Protein AF-A0A0L7KU89-F1 (afdb_monomer_lite)

Foldseek 3Di:
DPPDDDLWDAAPVPRDTDRHPVRNVVCCCPVVPPQPFDADPVPRDTDRDDVRNVVCCVPVPVDDPDD

pLDDT: mean 79.09, std 13.14, range [43.41, 91.0]

Secondary structure (DSSP, 8-state):
-------EEEPTTT--EEEHHHHHHHHHHHHS----EEEPTTT--EEEHHHHHHHHHHHHS------

InterPro domains:
  IPR013087 Zinc finger C2H2-type [PF13912] (11-33)
  IPR013087 Zinc finger C2H2-type [PF13912] (40-62)
  IPR013087 Zinc finger C2H2-type [PS00028] (11-32)
  IPR013087 Zinc finger C2H2-type [PS00028] (40-61)
  IPR013087 Zinc finger C2H2-type [PS50157] (9-37)
  IPR013087 Zinc finger C2H2-type [PS50157] (38-61)
  IPR013087 Zinc finger C2H2-type [SM00355] (9-32)
  IPR013087 Zinc finger C2H2-type [SM00355] (38-61)
  IPR036236 Zinc finger C2H2 superfamily [SSF57667] (10-58)

Structure (mmCIF, N/CA/C/O backbone):
data_AF-A0A0L7KU89-F1
#
_entry.id   AF-A0A0L7KU89-F1
#
loop_
_atom_site.group_PDB
_atom_site.id
_atom_site.type_symbol
_atom_site.label_atom_id
_atom_site.label_alt_id
_atom_site.label_comp_id
_atom_site.label_asym_id
_atom_site.label_entity_id
_atom_site.label_seq_id
_atom_site.pdbx_PDB_ins_code
_atom_site.Cartn_x
_atom_site.Cartn_y
_atom_site.Cartn_z
_atom_site.occupancy
_atom_site.B_iso_or_equiv
_atom_site.auth_seq_id
_atom_site.auth_comp_id
_atom_site.auth_asym_id
_atom_site.auth_atom_id
_atom_site.pdbx_PDB_model_num
ATOM 1 N N . MET A 1 1 ? 27.612 -19.517 -30.552 1.00 46.78 1 MET A N 1
ATOM 2 C CA . MET A 1 1 ? 26.853 -19.734 -29.299 1.00 46.78 1 MET A CA 1
ATOM 3 C C . MET A 1 1 ? 26.268 -18.395 -28.881 1.00 46.78 1 MET A C 1
ATOM 5 O O . MET A 1 1 ? 27.023 -17.436 -28.794 1.00 46.78 1 MET A O 1
ATOM 9 N N . ARG A 1 2 ? 24.941 -18.271 -28.749 1.00 49.34 2 ARG A N 1
ATOM 10 C CA . ARG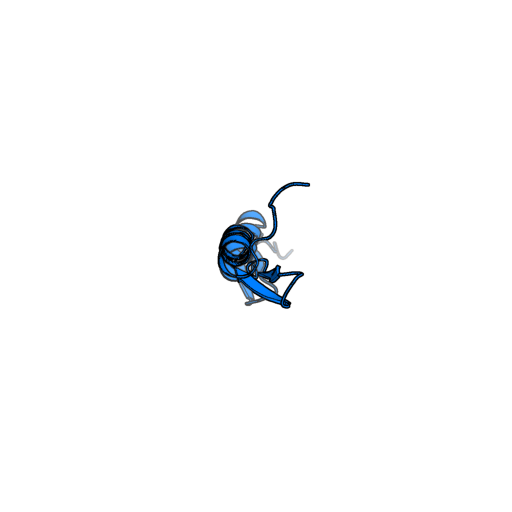 A 1 2 ? 24.322 -16.998 -28.346 1.00 49.34 2 ARG A CA 1
ATOM 11 C C . ARG A 1 2 ? 24.669 -16.740 -26.879 1.00 49.34 2 ARG A C 1
ATOM 13 O O . ARG A 1 2 ? 24.182 -17.451 -26.009 1.00 49.34 2 ARG A O 1
ATOM 20 N N . LEU A 1 3 ? 25.533 -15.756 -26.630 1.00 58.47 3 LEU A N 1
ATOM 21 C CA . LEU A 1 3 ? 25.822 -15.238 -25.294 1.00 58.47 3 LEU A CA 1
ATOM 22 C C . LEU A 1 3 ? 24.574 -14.507 -24.807 1.00 58.47 3 LEU A C 1
ATOM 24 O O . LEU A 1 3 ? 24.347 -13.338 -25.110 1.00 58.47 3 LEU A O 1
ATOM 28 N N . GLN A 1 4 ? 23.711 -15.242 -24.124 1.00 49.78 4 GLN A N 1
ATOM 29 C CA . GLN A 1 4 ? 22.490 -14.712 -23.556 1.00 49.78 4 GLN A CA 1
ATOM 30 C C . GLN A 1 4 ? 22.818 -14.139 -22.184 1.00 49.78 4 GLN A C 1
ATOM 32 O O . GLN A 1 4 ? 22.719 -14.824 -21.177 1.00 49.78 4 GLN A O 1
ATOM 37 N N . HIS A 1 5 ? 23.239 -12.879 -22.145 1.00 54.50 5 HIS A N 1
ATOM 38 C CA . HIS 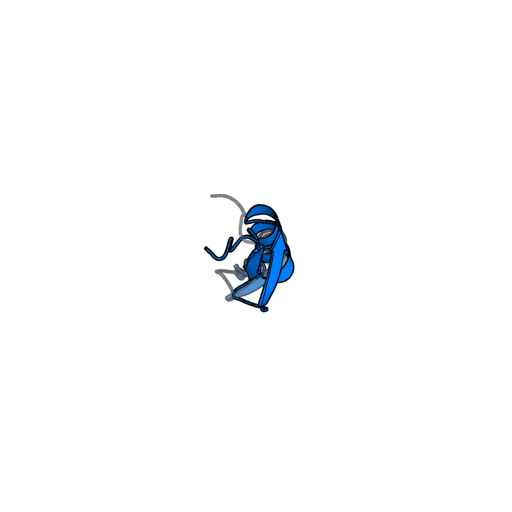A 1 5 ? 23.241 -12.118 -20.904 1.00 54.50 5 HIS A CA 1
ATOM 39 C C . HIS A 1 5 ? 22.603 -10.768 -21.201 1.00 54.50 5 HIS A C 1
ATOM 41 O O . HIS A 1 5 ? 23.134 -9.954 -21.952 1.00 54.50 5 HIS A O 1
ATOM 47 N N . PRO A 1 6 ? 21.430 -10.551 -20.611 1.00 58.09 6 PRO A N 1
ATOM 48 C CA . PRO A 1 6 ? 21.458 -9.639 -19.494 1.00 58.09 6 PRO A CA 1
ATOM 49 C C . PRO A 1 6 ? 20.878 -10.312 -18.256 1.00 58.09 6 PRO A C 1
ATOM 51 O O . PRO A 1 6 ? 19.835 -10.960 -18.297 1.00 58.09 6 PRO A O 1
ATOM 54 N N . THR A 1 7 ? 21.549 -10.105 -17.127 1.00 63.59 7 THR A N 1
ATOM 55 C CA . THR A 1 7 ? 21.104 -10.403 -15.758 1.00 63.59 7 THR A CA 1
ATOM 56 C C . THR A 1 7 ? 19.898 -9.528 -15.375 1.00 63.59 7 THR A C 1
ATOM 58 O O . THR A 1 7 ? 19.821 -8.990 -14.273 1.00 63.59 7 THR A O 1
ATOM 61 N N . THR A 1 8 ? 18.983 -9.281 -16.314 1.00 70.19 8 THR A N 1
ATOM 62 C CA . THR A 1 8 ? 17.794 -8.469 -16.115 1.00 70.19 8 THR A CA 1
ATOM 63 C C . THR A 1 8 ? 16.737 -9.318 -15.443 1.00 70.19 8 THR A C 1
ATOM 65 O O . THR A 1 8 ? 16.198 -10.237 -16.057 1.00 70.19 8 THR A O 1
ATOM 68 N N . ALA A 1 9 ? 16.451 -9.006 -14.185 1.00 82.06 9 ALA A N 1
ATOM 69 C CA . ALA A 1 9 ? 15.372 -9.630 -13.443 1.00 82.06 9 ALA A CA 1
ATOM 70 C C . ALA A 1 9 ? 14.091 -8.823 -13.709 1.00 82.06 9 ALA A C 1
ATOM 72 O O . ALA A 1 9 ? 14.076 -7.602 -13.523 1.00 82.06 9 ALA A O 1
ATOM 73 N N . ALA A 1 10 ? 13.048 -9.489 -14.205 1.00 87.38 10 ALA A N 1
ATOM 74 C CA . ALA A 1 10 ? 11.761 -8.868 -14.501 1.00 87.38 10 ALA A CA 1
ATOM 75 C C . ALA A 1 10 ? 10.811 -8.978 -13.301 1.00 87.38 10 ALA A C 1
ATOM 77 O O . ALA A 1 10 ? 10.860 -9.948 -12.542 1.00 87.38 10 ALA A O 1
ATOM 78 N N . CYS A 1 11 ? 9.953 -7.981 -13.114 1.00 88.81 11 CYS A N 1
ATOM 79 C CA . CYS A 1 11 ? 8.901 -8.034 -12.116 1.00 88.81 11 CYS A CA 1
ATOM 80 C C . CYS A 1 11 ? 7.699 -8.807 -12.641 1.00 88.81 11 CYS A C 1
ATOM 82 O O . CYS A 1 11 ? 7.069 -8.392 -13.603 1.00 88.81 11 CYS A O 1
ATOM 84 N N . ASP A 1 12 ? 7.331 -9.888 -11.962 1.00 87.00 12 ASP A N 1
ATOM 85 C CA . ASP A 1 12 ? 6.173 -10.710 -12.335 1.00 87.00 12 ASP A CA 1
ATOM 86 C C . ASP A 1 12 ? 4.830 -9.973 -12.172 1.00 87.00 12 ASP A C 1
ATOM 88 O O . ASP A 1 12 ? 3.826 -10.390 -12.734 1.00 87.00 12 ASP A O 1
ATOM 92 N N . ALA A 1 13 ? 4.803 -8.877 -11.402 1.00 85.12 13 ALA A N 1
ATOM 93 C CA . ALA A 1 13 ? 3.587 -8.115 -11.119 1.00 85.12 13 ALA A CA 1
ATOM 94 C C . ALA A 1 13 ? 3.294 -7.002 -12.144 1.00 85.12 13 ALA A C 1
ATOM 96 O O . ALA A 1 13 ? 2.131 -6.673 -12.354 1.00 85.12 13 ALA A O 1
ATOM 97 N N . CYS A 1 14 ? 4.317 -6.409 -12.771 1.00 90.56 14 CYS A N 1
ATOM 98 C CA . CYS A 1 14 ? 4.153 -5.293 -13.720 1.00 90.56 14 CYS A CA 1
ATOM 99 C C . CYS A 1 14 ? 4.999 -5.402 -14.998 1.00 90.56 14 CYS A C 1
ATOM 101 O O . CYS A 1 14 ? 4.836 -4.592 -15.904 1.00 90.56 14 CYS A O 1
ATOM 103 N N . GLY A 1 15 ? 5.907 -6.373 -15.088 1.00 86.12 15 GLY A N 1
ATOM 104 C CA . GLY A 1 15 ? 6.788 -6.573 -16.240 1.00 86.12 15 GLY A CA 1
ATOM 105 C C . GLY A 1 15 ? 8.045 -5.696 -16.272 1.00 86.12 15 GLY A C 1
ATOM 106 O O . GLY A 1 15 ? 8.862 -5.868 -17.178 1.00 86.12 15 GLY A O 1
ATOM 107 N N . ASP A 1 16 ? 8.248 -4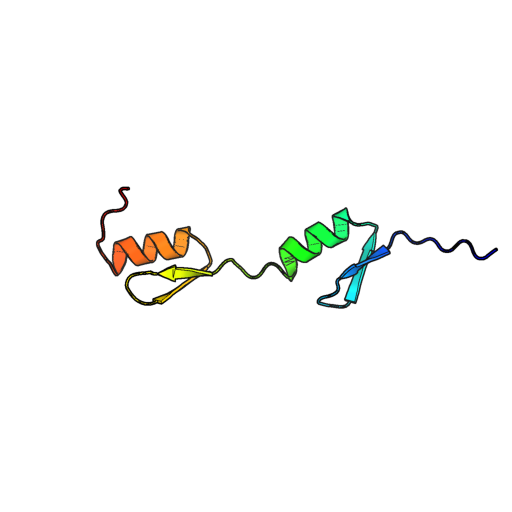.799 -15.299 1.00 88.19 16 ASP A N 1
ATOM 108 C CA . ASP A 1 16 ? 9.422 -3.918 -15.267 1.00 88.19 16 ASP A CA 1
ATOM 109 C C . ASP A 1 16 ? 10.734 -4.705 -15.167 1.00 88.19 16 ASP A C 1
ATOM 111 O O . ASP A 1 16 ? 10.848 -5.681 -14.420 1.00 88.19 16 ASP A O 1
ATOM 115 N N . ARG A 1 17 ? 11.754 -4.260 -15.907 1.00 89.38 17 ARG A N 1
ATOM 116 C CA . ARG A 1 17 ? 13.066 -4.915 -15.984 1.00 89.38 17 ARG A CA 1
ATOM 117 C C . ARG A 1 17 ? 14.117 -4.143 -15.201 1.00 89.38 17 ARG A C 1
ATOM 119 O O . ARG A 1 17 ? 14.323 -2.956 -15.430 1.00 89.38 17 ARG A O 1
ATOM 126 N N . PHE A 1 18 ? 14.843 -4.849 -14.339 1.00 88.12 18 PHE A N 1
ATOM 127 C CA . PHE A 1 18 ? 15.885 -4.273 -13.490 1.00 88.12 18 PHE A CA 1
ATOM 128 C C . PHE A 1 18 ? 17.225 -4.949 -13.723 1.00 88.12 18 PHE A C 1
ATOM 130 O O . PHE A 1 18 ? 17.284 -6.148 -13.992 1.00 88.12 18 PHE A O 1
ATOM 137 N N . LEU A 1 19 ? 18.311 -4.190 -13.566 1.00 86.00 19 LEU A N 1
ATOM 138 C CA . LEU A 1 19 ? 19.669 -4.720 -13.613 1.00 86.00 19 LEU A CA 1
ATOM 139 C C . LEU A 1 19 ? 19.944 -5.520 -12.325 1.00 86.00 19 LEU A C 1
ATOM 141 O O . LEU A 1 19 ? 20.346 -4.972 -11.299 1.00 86.00 19 LEU A O 1
ATOM 145 N N . GLY A 1 20 ? 19.673 -6.822 -12.371 1.00 86.62 20 GLY A N 1
ATOM 146 C CA . GLY A 1 20 ? 19.896 -7.759 -11.274 1.00 86.62 20 GLY A CA 1
ATOM 147 C C . GLY A 1 20 ? 18.765 -7.869 -10.243 1.00 86.62 20 GLY A C 1
ATOM 148 O O . GLY A 1 20 ? 17.831 -7.066 -10.170 1.00 86.62 20 GLY A O 1
ATOM 149 N N . GLN A 1 21 ? 18.893 -8.891 -9.393 1.00 86.06 21 GLN A N 1
ATOM 150 C CA . GLN A 1 21 ? 17.895 -9.255 -8.382 1.00 86.06 21 GLN A CA 1
ATOM 151 C C . GLN A 1 21 ? 17.702 -8.173 -7.308 1.00 86.06 21 GLN A C 1
ATOM 153 O O . GLN A 1 21 ? 16.598 -8.003 -6.795 1.00 86.06 21 GLN A O 1
ATOM 158 N N . ASN A 1 22 ? 18.750 -7.411 -6.977 1.00 88.50 22 ASN A N 1
ATOM 159 C CA . ASN A 1 22 ? 18.681 -6.352 -5.965 1.00 88.50 22 ASN A CA 1
ATOM 160 C C . ASN A 1 22 ? 17.762 -5.202 -6.399 1.00 88.50 22 ASN A C 1
ATOM 162 O O . ASN A 1 22 ? 16.928 -4.756 -5.607 1.00 88.50 22 ASN A O 1
ATOM 166 N N . GLY A 1 23 ? 17.871 -4.767 -7.661 1.00 90.38 23 GLY A N 1
ATOM 167 C CA . GLY A 1 23 ? 16.993 -3.746 -8.236 1.00 90.38 23 GLY A CA 1
ATOM 168 C C . GLY A 1 23 ? 15.542 -4.216 -8.258 1.00 90.38 23 GLY A C 1
ATOM 169 O O . GLY A 1 23 ? 14.655 -3.503 -7.786 1.00 90.38 23 GLY A O 1
ATOM 170 N N . LEU A 1 24 ? 15.322 -5.467 -8.674 1.00 90.56 24 LEU A N 1
ATOM 171 C CA . LEU A 1 24 ? 14.000 -6.082 -8.656 1.00 90.56 24 LEU A CA 1
ATOM 172 C C . LEU A 1 24 ? 13.415 -6.176 -7.238 1.00 90.56 24 LEU A C 1
ATOM 174 O O . LEU A 1 24 ? 12.249 -5.851 -7.028 1.00 90.56 24 LEU A O 1
ATOM 178 N N . ASN A 1 25 ? 14.203 -6.595 -6.246 1.00 87.88 25 ASN A N 1
ATOM 179 C CA . ASN A 1 25 ? 13.741 -6.730 -4.864 1.00 87.88 25 ASN A CA 1
ATOM 180 C C . ASN A 1 25 ? 13.369 -5.371 -4.255 1.00 87.88 25 ASN A C 1
ATOM 182 O O . ASN A 1 25 ? 12.353 -5.255 -3.568 1.00 87.88 25 ASN A O 1
ATOM 186 N N . MET A 1 26 ? 14.161 -4.326 -4.521 1.00 89.62 26 MET A N 1
ATOM 187 C CA . MET A 1 26 ? 13.832 -2.970 -4.079 1.00 89.62 26 MET A CA 1
ATOM 188 C C . MET A 1 26 ? 12.559 -2.455 -4.756 1.00 89.62 26 MET A C 1
ATOM 190 O O . MET A 1 26 ? 11.703 -1.885 -4.078 1.00 89.62 26 MET A O 1
ATOM 194 N N . HIS A 1 27 ? 12.410 -2.688 -6.061 1.00 91.00 27 HIS A N 1
ATOM 195 C CA . HIS A 1 27 ? 11.193 -2.355 -6.791 1.00 91.00 27 HIS A CA 1
ATOM 196 C C . HIS A 1 27 ? 9.976 -3.087 -6.210 1.00 91.00 27 HIS A C 1
ATOM 198 O O . HIS A 1 27 ? 9.022 -2.427 -5.807 1.00 91.00 27 HIS A O 1
ATOM 204 N N . LYS A 1 28 ? 10.034 -4.418 -6.045 1.00 88.50 28 LYS A N 1
ATOM 205 C CA . LYS A 1 28 ? 8.942 -5.212 -5.455 1.00 88.50 28 LYS A CA 1
ATOM 206 C C . LYS A 1 28 ? 8.555 -4.687 -4.069 1.00 88.50 28 LYS A C 1
ATOM 208 O O . LYS A 1 28 ? 7.373 -4.532 -3.786 1.00 88.50 28 LYS A O 1
ATOM 213 N N . LYS A 1 29 ? 9.530 -4.318 -3.229 1.00 85.94 29 LYS A N 1
ATOM 214 C CA . LYS A 1 29 ? 9.284 -3.740 -1.893 1.00 85.94 29 LYS A CA 1
ATOM 215 C C . LYS A 1 29 ? 8.656 -2.343 -1.900 1.00 85.94 29 LYS A C 1
ATOM 217 O O . LYS A 1 29 ? 8.064 -1.971 -0.890 1.00 85.94 29 LYS A O 1
ATOM 222 N N . LYS A 1 30 ? 8.830 -1.555 -2.962 1.00 85.12 30 LYS A N 1
ATOM 223 C CA . LYS A 1 30 ? 8.306 -0.181 -3.052 1.00 85.12 30 LYS A CA 1
ATOM 224 C C . LYS A 1 30 ? 6.999 -0.101 -3.835 1.00 85.12 30 LYS A C 1
ATOM 226 O O . LYS A 1 30 ? 6.075 0.556 -3.382 1.00 85.12 30 LYS A O 1
ATOM 231 N N . ALA A 1 31 ? 6.939 -0.758 -4.989 1.00 85.25 31 ALA A N 1
ATOM 232 C CA . ALA A 1 31 ? 5.827 -0.675 -5.931 1.00 85.25 31 ALA A CA 1
ATOM 233 C C . ALA A 1 31 ? 4.746 -1.735 -5.677 1.00 85.25 31 ALA A C 1
ATOM 235 O O . ALA A 1 31 ? 3.571 -1.484 -5.919 1.00 85.25 31 ALA A O 1
ATOM 236 N N . HIS A 1 32 ? 5.133 -2.909 -5.168 1.00 85.38 32 HIS A N 1
ATOM 237 C CA . HIS A 1 32 ? 4.233 -4.061 -5.018 1.00 85.38 32 HIS A CA 1
ATOM 238 C C . HIS A 1 32 ? 4.140 -4.586 -3.590 1.00 85.38 32 HIS A C 1
ATOM 240 O O . HIS A 1 32 ? 3.491 -5.600 -3.331 1.00 85.38 32 HIS A O 1
ATOM 246 N N . ARG A 1 33 ? 4.767 -3.903 -2.629 1.00 76.56 33 ARG A N 1
ATOM 247 C CA . ARG A 1 33 ? 4.518 -4.193 -1.226 1.00 76.56 33 ARG A CA 1
ATOM 248 C C . ARG A 1 33 ? 3.138 -3.661 -0.917 1.00 76.56 33 ARG A C 1
ATOM 250 O O . ARG A 1 33 ? 2.965 -2.468 -0.684 1.00 76.56 33 ARG A O 1
ATOM 257 N N . HIS A 1 34 ? 2.172 -4.568 -0.889 1.00 69.44 34 HIS A N 1
ATOM 258 C CA . HIS A 1 34 ? 0.905 -4.290 -0.246 1.00 69.44 34 HIS A CA 1
ATOM 259 C C . HIS A 1 34 ? 1.240 -3.836 1.175 1.00 69.44 34 HIS A C 1
ATOM 261 O O . HIS A 1 34 ? 1.917 -4.582 1.898 1.00 69.44 34 HIS A O 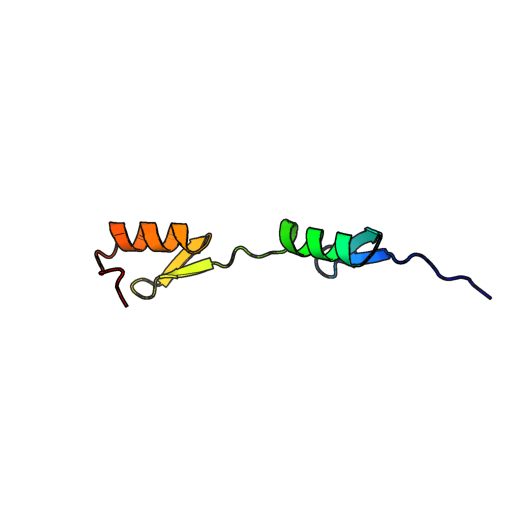1
ATOM 267 N N . PRO A 1 35 ? 0.874 -2.605 1.569 1.00 65.50 35 PRO A N 1
ATOM 268 C CA . PRO A 1 35 ? 1.037 -2.194 2.945 1.00 65.50 35 PRO A CA 1
ATOM 269 C C . PRO A 1 35 ? 0.345 -3.259 3.778 1.00 65.50 35 PRO A C 1
ATOM 271 O O . PRO A 1 35 ? -0.816 -3.577 3.525 1.00 65.50 35 PRO A O 1
ATOM 274 N N . THR A 1 36 ? 1.091 -3.883 4.689 1.00 69.94 36 THR A N 1
ATOM 275 C CA . THR A 1 36 ? 0.537 -4.895 5.579 1.00 69.94 36 THR A CA 1
ATOM 276 C C . THR A 1 36 ? -0.579 -4.205 6.341 1.00 69.94 36 THR A C 1
ATOM 278 O O . THR A 1 36 ? -0.322 -3.368 7.210 1.00 69.94 36 THR A O 1
ATOM 281 N N . THR A 1 37 ? -1.816 -4.458 5.920 1.00 75.19 37 THR A N 1
ATOM 282 C CA . THR A 1 37 ? -2.970 -3.878 6.579 1.00 75.19 37 THR A CA 1
ATOM 283 C C . THR A 1 37 ? -3.164 -4.674 7.850 1.00 75.19 37 THR A C 1
ATOM 285 O O . THR A 1 37 ? -3.322 -5.893 7.814 1.00 75.19 37 THR A O 1
ATOM 288 N N . ALA A 1 38 ? -3.059 -3.993 8.982 1.00 81.69 38 ALA A N 1
ATOM 289 C CA . ALA A 1 38 ? -3.319 -4.604 10.268 1.00 81.69 38 ALA A CA 1
ATOM 290 C C . ALA A 1 38 ? -4.812 -4.420 10.547 1.00 81.69 38 ALA A C 1
ATOM 292 O O . ALA A 1 38 ? -5.312 -3.292 10.523 1.00 81.69 38 ALA A O 1
ATOM 293 N N . ALA A 1 39 ? -5.522 -5.532 10.723 1.00 85.12 39 ALA A N 1
ATOM 294 C CA . ALA A 1 39 ? -6.925 -5.508 11.100 1.00 85.12 39 ALA A CA 1
ATOM 295 C C . ALA A 1 39 ? -7.043 -5.328 12.617 1.00 85.12 39 ALA A C 1
ATOM 297 O O . ALA A 1 39 ? -6.262 -5.900 13.381 1.00 85.12 39 ALA A O 1
ATOM 298 N N . CYS A 1 40 ? -8.013 -4.533 13.047 1.00 86.50 40 CYS A N 1
ATOM 299 C CA . CYS A 1 40 ? -8.400 -4.453 14.442 1.00 86.50 40 CYS A CA 1
ATOM 300 C C . CYS A 1 40 ? -9.193 -5.703 14.823 1.00 86.50 40 CYS A C 1
ATOM 302 O O . CYS A 1 40 ? -10.215 -5.995 14.217 1.00 86.50 40 CYS A O 1
ATOM 304 N N . ASP A 1 41 ? -8.742 -6.431 15.838 1.00 85.69 41 ASP A N 1
ATOM 305 C CA . ASP A 1 41 ? -9.432 -7.613 16.366 1.00 85.69 41 ASP A CA 1
ATOM 306 C C . ASP A 1 41 ? -10.797 -7.290 16.996 1.00 85.69 41 ASP A C 1
ATOM 308 O O . ASP A 1 41 ? -11.675 -8.146 17.011 1.00 85.69 41 ASP A O 1
ATOM 312 N N . ALA A 1 42 ? -11.001 -6.052 17.458 1.00 83.81 42 ALA A N 1
ATOM 313 C CA . ALA A 1 42 ? -12.241 -5.632 18.105 1.00 83.81 42 ALA A CA 1
ATOM 314 C C . ALA A 1 42 ? -13.366 -5.250 17.121 1.00 83.81 42 ALA A C 1
ATOM 316 O O . ALA A 1 42 ? -14.537 -5.443 17.437 1.00 83.81 42 ALA A O 1
ATOM 317 N N . CYS A 1 43 ? -13.042 -4.694 15.948 1.00 89.19 43 CYS A N 1
ATOM 318 C CA . CYS A 1 43 ? -14.041 -4.178 14.994 1.00 89.19 43 CYS A CA 1
ATOM 319 C C . CYS A 1 43 ? -13.815 -4.588 13.532 1.00 89.19 43 CYS A C 1
ATOM 321 O O . CYS A 1 43 ? -14.673 -4.347 12.688 1.00 89.19 43 CYS A O 1
ATOM 323 N N . GLY A 1 44 ? -12.677 -5.203 13.212 1.00 84.81 44 GLY A N 1
ATOM 324 C CA . GLY A 1 44 ? -12.322 -5.625 11.857 1.00 84.81 44 GLY A CA 1
ATOM 325 C C . GLY A 1 44 ? -11.751 -4.524 10.956 1.00 84.81 44 GLY A C 1
ATOM 326 O O . GLY A 1 44 ? -11.345 -4.830 9.832 1.00 84.81 44 GLY A O 1
ATOM 327 N N . ASP A 1 45 ? -11.663 -3.272 11.423 1.00 87.00 45 ASP A N 1
ATOM 328 C CA . ASP A 1 45 ? -11.148 -2.162 10.616 1.00 87.00 45 ASP A CA 1
ATOM 329 C C . ASP A 1 45 ? -9.683 -2.369 10.218 1.00 87.00 45 ASP A C 1
ATOM 331 O O . ASP A 1 45 ? -8.842 -2.790 11.017 1.00 87.00 45 ASP A O 1
ATOM 335 N N . ARG A 1 46 ? -9.362 -2.044 8.963 1.00 87.00 46 ARG A N 1
ATOM 336 C CA . ARG A 1 46 ? -8.031 -2.235 8.377 1.00 87.00 46 ARG A CA 1
ATOM 337 C C . ARG A 1 46 ? -7.251 -0.931 8.335 1.00 87.00 46 ARG A C 1
ATOM 339 O O . ARG A 1 46 ? -7.665 0.029 7.692 1.00 87.00 46 ARG A O 1
ATOM 346 N N . PHE A 1 47 ? -6.062 -0.940 8.929 1.00 85.75 47 PHE A N 1
ATOM 347 C CA . PHE A 1 47 ? -5.176 0.222 8.975 1.00 85.75 47 PHE A CA 1
ATOM 348 C C . PHE A 1 47 ? -3.863 -0.032 8.252 1.00 85.75 47 PHE A C 1
ATOM 350 O O . PHE A 1 47 ? -3.347 -1.150 8.233 1.00 85.75 47 PHE A O 1
ATOM 357 N N . LEU A 1 48 ? -3.298 1.035 7.681 1.00 82.94 48 LEU A N 1
ATOM 358 C CA . LEU A 1 48 ? -1.995 1.008 7.027 1.00 82.94 48 LEU A CA 1
ATOM 359 C C . LEU A 1 48 ? -0.886 0.861 8.085 1.00 82.94 48 LEU A C 1
ATOM 361 O O . LEU A 1 48 ? -0.389 1.840 8.644 1.00 82.94 48 LEU A O 1
ATOM 365 N N . GLY A 1 49 ? -0.513 -0.383 8.377 1.00 81.94 49 GLY A N 1
ATOM 366 C CA . GLY A 1 49 ? 0.525 -0.715 9.345 1.00 81.94 49 GLY A CA 1
ATOM 367 C C . GLY A 1 49 ? 0.126 -0.563 10.819 1.00 81.94 49 GLY A C 1
ATOM 368 O O . GLY A 1 49 ? -0.964 -0.115 11.182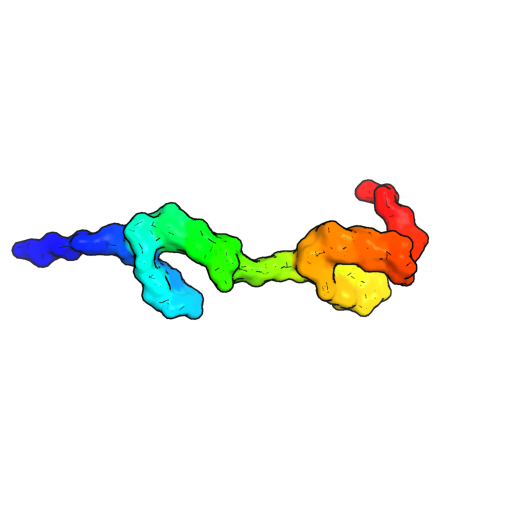 1.00 81.94 49 GLY A O 1
ATOM 369 N N . GLN A 1 50 ? 1.064 -0.945 11.689 1.00 82.88 50 GLN A N 1
ATOM 370 C CA . GLN A 1 50 ? 0.835 -1.086 13.129 1.00 82.88 50 GLN A CA 1
ATOM 371 C C . GLN A 1 50 ? 0.545 0.245 13.835 1.00 82.88 50 GLN A C 1
ATOM 373 O O . GLN A 1 50 ? -0.254 0.285 14.765 1.00 82.88 50 GLN A O 1
ATOM 378 N N . ASN A 1 51 ? 1.158 1.346 13.390 1.00 85.31 51 ASN A N 1
ATOM 379 C CA . ASN A 1 51 ? 0.976 2.659 14.015 1.00 85.31 51 ASN A CA 1
ATOM 380 C C . ASN A 1 51 ? -0.461 3.173 13.856 1.00 85.31 51 ASN A C 1
ATOM 382 O O . ASN A 1 51 ? -1.036 3.688 14.816 1.00 85.31 51 ASN A O 1
ATOM 386 N N . GLY A 1 52 ? -1.047 2.996 12.664 1.00 87.56 52 GLY A N 1
ATOM 387 C CA . GLY A 1 52 ? -2.440 3.353 12.396 1.00 87.56 52 GLY A CA 1
ATOM 388 C C . GLY A 1 52 ? -3.398 2.524 13.245 1.00 87.56 52 GLY A C 1
ATOM 389 O O . GLY A 1 52 ? -4.272 3.084 13.904 1.00 87.56 52 GLY A O 1
ATOM 390 N N . LEU A 1 53 ? -3.154 1.212 13.324 1.00 88.88 53 LEU A N 1
ATOM 391 C CA . LEU A 1 53 ? -3.931 0.320 14.178 1.00 88.88 53 LEU A CA 1
ATOM 392 C C . LEU A 1 53 ? -3.823 0.704 15.661 1.00 88.88 53 LEU A C 1
ATOM 394 O O . LEU A 1 53 ? -4.830 0.763 16.354 1.00 88.88 53 LEU A O 1
ATOM 398 N N . ASN A 1 54 ? -2.622 1.005 16.158 1.00 86.56 54 ASN A N 1
ATOM 399 C CA . ASN A 1 54 ? -2.405 1.362 17.559 1.00 86.56 54 ASN A CA 1
ATOM 400 C C . ASN A 1 54 ? -3.102 2.678 17.939 1.00 86.56 54 ASN A C 1
ATOM 402 O O . ASN A 1 54 ? -3.680 2.786 19.018 1.00 86.56 54 ASN A O 1
ATOM 406 N N . MET A 1 55 ? -3.077 3.673 17.046 1.00 87.94 55 MET A N 1
ATOM 407 C CA . MET A 1 55 ? -3.815 4.926 17.232 1.00 87.94 55 MET A CA 1
ATOM 408 C C . MET A 1 55 ? -5.329 4.691 17.215 1.00 87.94 55 MET A C 1
ATOM 410 O O . MET A 1 55 ? -6.036 5.227 18.069 1.00 87.94 55 MET A O 1
ATOM 414 N N . HIS A 1 56 ? -5.819 3.887 16.268 1.00 89.50 56 HIS A N 1
ATOM 415 C CA . HIS A 1 56 ? -7.227 3.511 16.208 1.00 89.50 56 HIS A CA 1
ATOM 416 C C . HIS A 1 56 ? -7.657 2.805 17.489 1.00 89.50 56 HIS A C 1
ATOM 418 O O . HIS A 1 56 ? -8.628 3.242 18.090 1.00 89.50 56 HIS A O 1
ATOM 424 N N . LYS A 1 57 ? -6.904 1.800 17.957 1.00 86.25 57 LYS A N 1
ATOM 425 C CA . LYS A 1 57 ? -7.182 1.122 19.226 1.00 86.25 57 LYS A CA 1
ATOM 426 C C . LYS A 1 57 ? -7.278 2.151 20.347 1.00 86.25 57 LYS A C 1
ATOM 428 O O . LYS A 1 57 ? -8.357 2.347 20.875 1.00 86.25 57 LYS A O 1
ATOM 433 N N . LYS A 1 58 ? -6.245 2.963 20.589 1.00 85.50 58 LYS A N 1
ATOM 434 C CA . LYS A 1 58 ? -6.278 3.996 21.648 1.00 85.50 58 LYS A CA 1
ATOM 435 C C . LYS A 1 58 ? -7.510 4.915 21.625 1.00 85.50 58 LYS A C 1
ATOM 437 O O . LYS A 1 58 ? -7.957 5.321 22.692 1.00 85.50 58 LYS A O 1
ATOM 442 N N . LYS A 1 59 ? -8.022 5.276 20.443 1.00 85.69 59 LYS A N 1
ATOM 443 C CA . LYS A 1 59 ? -9.157 6.204 20.298 1.00 85.69 59 LYS A CA 1
ATOM 444 C C . LYS A 1 59 ? -10.527 5.520 20.266 1.00 85.69 59 LYS A C 1
ATOM 446 O O . LYS A 1 59 ? -11.461 6.037 20.864 1.00 85.69 59 LYS A O 1
ATOM 451 N N . ALA A 1 60 ? -10.654 4.416 19.535 1.00 84.06 60 ALA A N 1
ATOM 452 C CA . ALA A 1 60 ? -11.919 3.736 19.246 1.00 84.06 60 ALA A CA 1
ATOM 453 C C . ALA A 1 60 ? -12.193 2.559 20.193 1.00 84.06 60 ALA A C 1
ATOM 455 O O . ALA A 1 60 ? -13.345 2.237 20.469 1.00 84.06 60 ALA A O 1
ATOM 456 N N . HIS A 1 61 ? -11.138 1.938 20.716 1.00 84.06 61 HIS A N 1
ATOM 457 C CA . HIS A 1 61 ? -11.200 0.791 21.613 1.00 84.06 61 HIS A CA 1
ATOM 458 C C . HIS A 1 61 ? -10.194 1.018 22.733 1.00 84.06 61 HIS A C 1
ATOM 460 O O . HIS A 1 61 ? -9.063 0.561 22.610 1.00 84.06 61 HIS A O 1
ATOM 466 N N . MET A 1 62 ? -10.584 1.746 23.786 1.00 70.94 62 MET A N 1
ATOM 467 C CA . MET A 1 62 ? -9.793 2.065 24.991 1.00 70.94 62 MET A CA 1
ATOM 468 C C . MET A 1 62 ? -9.275 0.800 25.724 1.00 70.94 62 MET A C 1
ATOM 470 O O . MET A 1 62 ? -9.591 0.550 26.882 1.00 70.94 62 MET A O 1
ATOM 474 N N . VAL A 1 63 ? -8.509 -0.042 25.036 1.00 59.78 63 VAL A N 1
ATOM 475 C CA . VAL A 1 63 ? -8.099 -1.385 25.412 1.00 59.78 63 VAL A CA 1
ATOM 476 C C . VAL A 1 63 ? -6.592 -1.338 25.582 1.00 59.78 63 VAL A C 1
ATOM 478 O O . VAL A 1 63 ? -5.819 -1.087 24.657 1.00 59.78 63 VAL A O 1
ATOM 481 N N . ASN A 1 64 ? -6.239 -1.513 26.845 1.00 54.16 64 ASN A N 1
ATOM 482 C CA . ASN A 1 64 ? -4.928 -1.611 27.451 1.00 54.16 64 ASN A CA 1
ATOM 483 C C . ASN A 1 64 ? -3.886 -2.282 26.528 1.00 54.16 64 ASN A C 1
ATOM 485 O O . ASN A 1 64 ? -3.982 -3.468 26.225 1.00 54.16 64 ASN A O 1
ATOM 489 N N . ILE A 1 65 ? -2.875 -1.524 26.093 1.00 60.09 65 ILE A N 1
ATOM 490 C CA . ILE A 1 65 ? -1.732 -2.029 25.308 1.00 60.09 65 ILE A CA 1
ATOM 491 C C . ILE A 1 65 ? -0.709 -2.654 26.270 1.00 60.09 65 ILE A C 1
ATOM 493 O O . ILE A 1 65 ? 0.404 -2.159 26.409 1.00 60.09 65 ILE A O 1
ATOM 497 N N . TYR A 1 66 ? -1.104 -3.711 26.977 1.00 43.41 66 TYR A N 1
ATOM 498 C CA . TYR A 1 66 ? -0.195 -4.538 27.772 1.00 43.41 66 TYR A CA 1
ATOM 499 C C . TYR A 1 66 ? -0.647 -5.996 27.716 1.00 43.41 66 TYR A C 1
ATOM 501 O O . TYR A 1 66 ? -1.505 -6.402 28.497 1.00 43.41 66 TYR A O 1
ATOM 509 N N . ILE A 1 67 ? -0.057 -6.755 26.790 1.00 48.06 67 ILE A N 1
ATOM 510 C CA . ILE A 1 67 ? 0.532 -8.075 27.059 1.00 48.06 67 ILE A CA 1
ATOM 511 C C . ILE A 1 67 ? 1.876 -8.097 26.334 1.00 48.06 67 ILE A C 1
ATOM 513 O O . ILE A 1 67 ? 1.884 -7.732 25.135 1.00 48.06 67 ILE A O 1
#

Sequence (67 aa):
MRLQHPTTAACDACGDRFLGQNGLNMHKKKAHRHPTTAACDACGDRFLGQNGLNMHKKKAHMVNIYI

Organism: Operophtera brumata (NCBI:txid104452)

Radius of gyration: 19.97 Å; chains: 1; bounding box: 41×26×57 Å

=== Feature glossary ===
Key to the feature types in this record:

pLDDT. pLDDT is the predicted lDDT-Cα score: AlphaFold's confidence that the local environment of each residue (all inter-atomic distances within 15 Å) is correctly placed. It is a per-residue number between 0 and 100, with higher meaning more reliable.

Radius of gyration, Cα contacts, bounding box. The geometric summary reports three shape descriptors. Rg (radius of gyration) measures how spread out the Cα atoms are about their centre of mass; compact globular proteins have small Rg, elongated or unfolded ones large. Cα contacts (<8 Å, |i−j|>4) count long-range residue pairs in spatial proximity — high for tightly packed folds, near zero for rods or random coil. The bounding-box extents give the protein's footprint along x, y, z in Å.

Backbone torsions (φ/ψ). Backbone dihedral angles. Every residue except chain termini has a φ (preceding-C → N → Cα → C) and a ψ (N → Cα → C → next-N). They are reported in degrees following the IUPAC sign convention. Secondary structure is essentially a statement about which (φ, ψ) basin each residue occupies.

Contact-map, Ramachandran, and PAE plots. Plot images: a contact map (which residues are close in 3D, as an N×N binary image), a Ramachandran scatter (backbone torsion angles, revealing secondary-structure composition at a glance), and — for AlphaFold structures — a PAE heatmap (pairwise prediction confidence).

Predicted aligned error. Predicted Aligned Error (PAE) is an AlphaFold confidence matrix: entry (i, j) is the expected error in the position of residue j, in ångströms, when the prediction is superimposed on the true structure at residue i. Low PAE within a block of residues means that block is internally rigid and well-predicted; high PAE between two blocks means their relative placement is uncertain even if each block individually is confident.

Secondary structure (3-state, P-SEA). Three-state secondary structure (P-SEA) collapses the eight DSSP classes into helix (a), strand (b), and coil (c). P-SEA assigns these from Cα geometry alone — distances and angles — without requiring backbone oxygens, so it works on any Cα trace.

Solvent-accessible surface area. Solvent-accessible surface area (SASA) is the area in Å² traced out by the centre of a 1.4 Å probe sphere (a water molecule) rolled over the protein's van der Waals surface (Shrake–Rupley / Lee–Richards construction). Buried residues have near-zero SASA; fully exposed residues can exceed 200 Å². The total SASA scales roughly with the number of surface residues.

Foldseek 3Di. The Foldseek 3Di string encodes local tertiary geometry as a 20-letter alphabet — one character per residue — derived from the relative positions of nearby Cα atoms. Unlike the amino-acid sequence, 3Di is a direct function of the 3D structure, so two proteins with the same fold have similar 3Di strings even at low sequence identity.

B-factor. For experimental (PDB) structures, the B-factor (temperature factor) quantifies the positional spread of each atom in the crystal — a combination of thermal vibration and static disorder — in units of Å². High B-factors mark flexible loops or poorly resolved regions; low B-factors mark the rigid, 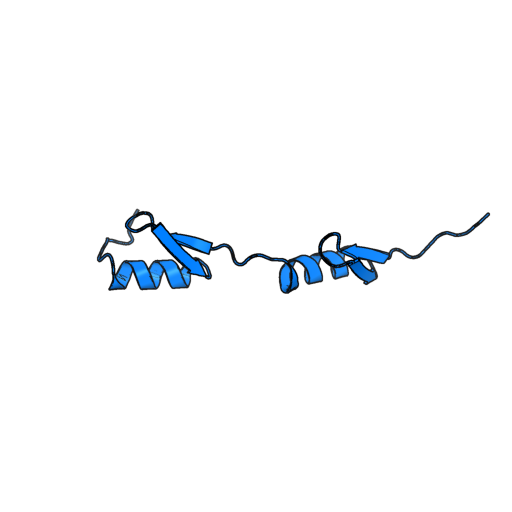well-ordered core.

mmCIF coordinates. The mmCIF block holds the 3D Cartesian coordinates of each backbone atom (N, Cα, C, O) in ångströms. mmCIF is the PDB's canonical archive format — a tagged-loop text representation of the atomic model.

InterPro / GO / CATH / organism. Functional annotations link the protein to curated databases. InterPro entries identify conserved domains and families by matching the sequence against member-database signatures (Pfam, PROSITE, CDD, …). Gene Ontology (GO) terms describe molecular function, biological process, and cellular component in a controlled vocabulary. CATH places the structure in a hierarchical fold classification (Class/Architecture/Topology/Homologous-superfamily). The organism is the source species.

Rendered structure images. Structure images are PyMOL renders from six orthogonal camera directions. Cartoon representation draws helices as coils and strands as arrows; sticks shows the backbone as bonds; surface shows the solvent-excluded envelope. Rainbow coloring maps sequence position to hue (blue→red, N→C); chain coloring assigns a distinct color per polypeptide.

Sequence. This is the polypeptide sequence — one letter per residue, N-terminus first. Length ranges from a few dozen residues for small domains to over a thousand for large multi-domain proteins.

Secondary structure (8-state, DSSP). The SS8 string is DSSP's per-residue secondary-structure call. α-helix (H) means an i→i+4 H-bond ladder; β-strand (E) means the residue participates in a β-sheet; 3₁₀ (G) and π (I) are tighter and wider helices; T/S are turns/bends; '-' is loop.

Nearest PDB structures. Structural nearest neighbors (via Foldseek easy-search vs the PDB). Reported per hit: target PDB id, E-value, and alignment TM-score. A TM-score above ~0.5 is the conventional threshold for 'same fold'.